Protein AF-A0A662XZG9-F1 (afdb_monomer_lite)

Sequence (102 aa):
MSSSTSVLRLYREMLRNASKFEVLRAFYCLRALFCGGYNVRSYALRRVKADFHKNKTLTAGSAEQEKALDFAREQANVLYRQVVISKLYPPQGKSVLETLGA

Radius of gyration: 15.57 Å; chains: 1; bounding box: 45×25×35 Å

Secondary structure (DSSP, 8-state):
---HHHHHHHHHHHHHHHHT------SS-TTS----HHHHHHHHHHHHHHHHHHGGGSPTT-HHHHHHHHHHHHHHHHHHHHHHHHHHS--SS--HHHHTT-

Foldseek 3Di:
DDDPVNVVVLLVLQLVLLQLQAFDDDDPDPDDPDDGRVVSSVVSNVVSVVLCVVCVPPDPPDPVVVVSVVVSVVVSVVSNVNSVVCVVPHDPDHDPVVVVPD

pLDDT: mean 72.23, std 15.77, range [33.16, 87.81]

Structure (mmCIF, N/CA/C/O backbone):
data_AF-A0A662XZG9-F1
#
_entry.id   AF-A0A662XZG9-F1
#
loop_
_atom_site.group_PDB
_atom_site.id
_atom_site.type_symbol
_atom_site.label_atom_id
_atom_site.label_alt_id
_atom_site.label_comp_id
_atom_site.label_asym_id
_atom_site.label_entity_id
_atom_site.label_seq_id
_atom_site.pdbx_PDB_ins_code
_atom_site.Cartn_x
_atom_site.Cartn_y
_atom_site.Cartn_z
_atom_site.occupancy
_atom_site.B_iso_or_equiv
_atom_site.auth_seq_id
_atom_site.auth_comp_id
_atom_site.auth_asym_id
_atom_site.auth_atom_id
_atom_site.pdbx_PDB_model_num
ATOM 1 N N . MET A 1 1 ? -21.798 1.172 7.389 1.00 48.69 1 MET A N 1
ATOM 2 C CA . MET A 1 1 ? -21.008 0.735 8.564 1.00 48.69 1 MET A CA 1
ATOM 3 C C . MET A 1 1 ? -19.899 -0.213 8.128 1.00 48.69 1 MET A C 1
ATOM 5 O O . MET A 1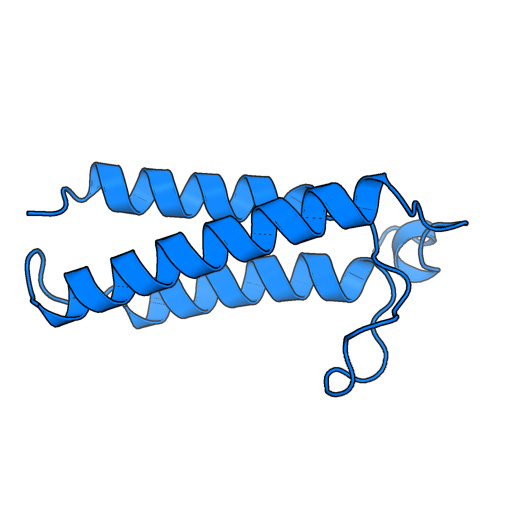 1 ? -20.156 -1.369 7.805 1.00 48.69 1 MET A O 1
ATOM 9 N N . SER A 1 2 ? -18.663 0.282 8.072 1.00 60.47 2 SER A N 1
ATOM 10 C CA . SER A 1 2 ? -17.486 -0.548 7.800 1.00 60.47 2 SER A CA 1
ATOM 11 C C . SER A 1 2 ? -17.248 -1.535 8.952 1.00 60.47 2 SER A C 1
ATOM 13 O O . SER A 1 2 ? -16.911 -1.135 10.064 1.00 60.47 2 SER A O 1
ATOM 15 N N . SER A 1 3 ? -17.397 -2.833 8.684 1.00 73.75 3 SER A N 1
ATOM 16 C CA . SER A 1 3 ? -17.065 -3.894 9.642 1.00 73.75 3 SER A CA 1
ATOM 17 C C . SER A 1 3 ? -15.547 -3.983 9.854 1.00 73.75 3 SER A C 1
ATOM 19 O O . SER A 1 3 ? -14.782 -3.864 8.894 1.00 73.75 3 SER A O 1
ATOM 21 N N . SER A 1 4 ? -15.100 -4.260 11.084 1.00 74.38 4 SER A N 1
ATOM 22 C CA . SER A 1 4 ? -13.683 -4.493 11.437 1.00 74.38 4 SER A CA 1
ATOM 23 C C . SER A 1 4 ? -12.988 -5.489 10.489 1.00 74.38 4 SER A C 1
ATOM 25 O O . SER A 1 4 ? -11.846 -5.288 10.069 1.00 74.38 4 SER A O 1
ATOM 27 N N . THR A 1 5 ? -13.718 -6.510 10.027 1.00 82.31 5 THR A N 1
ATOM 28 C CA . THR A 1 5 ? -13.225 -7.501 9.060 1.00 82.31 5 THR A CA 1
ATOM 29 C C . THR A 1 5 ? -12.863 -6.878 7.708 1.00 82.31 5 THR A C 1
ATOM 31 O O . THR A 1 5 ? -11.886 -7.288 7.081 1.00 82.31 5 THR A O 1
A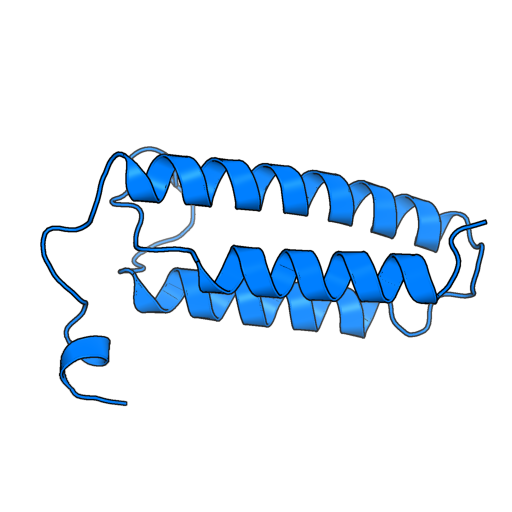TOM 34 N N . SER A 1 6 ? -13.609 -5.865 7.259 1.00 82.44 6 SER A N 1
ATOM 35 C CA . SER A 1 6 ? -13.340 -5.166 5.996 1.00 82.44 6 SER A CA 1
ATOM 36 C C . SER A 1 6 ? -12.070 -4.312 6.069 1.00 82.44 6 SER A C 1
ATOM 38 O O . SER A 1 6 ? -11.261 -4.340 5.142 1.00 82.44 6 SER A O 1
ATOM 40 N N . VAL A 1 7 ? -11.827 -3.662 7.213 1.00 83.81 7 VAL A N 1
ATOM 41 C CA . VAL A 1 7 ? -10.615 -2.870 7.476 1.00 83.81 7 VAL A CA 1
ATOM 42 C C . VAL A 1 7 ? -9.373 -3.761 7.477 1.00 83.81 7 VAL A C 1
ATOM 44 O O . VAL A 1 7 ? -8.384 -3.462 6.808 1.00 83.81 7 VAL A O 1
ATOM 47 N N . LEU A 1 8 ? -9.431 -4.901 8.173 1.00 86.06 8 LEU A N 1
ATOM 48 C CA . LEU A 1 8 ? -8.322 -5.857 8.220 1.00 86.06 8 LEU A CA 1
ATOM 49 C C . LEU A 1 8 ? -8.051 -6.507 6.860 1.00 86.06 8 LEU A C 1
ATOM 51 O O . LEU A 1 8 ? -6.898 -6.800 6.533 1.00 86.06 8 LEU A O 1
ATOM 55 N N . ARG A 1 9 ? -9.097 -6.727 6.056 1.00 87.81 9 ARG A N 1
ATOM 56 C CA . ARG A 1 9 ? -8.956 -7.229 4.686 1.00 87.81 9 ARG A CA 1
ATOM 57 C C . ARG A 1 9 ? -8.207 -6.225 3.815 1.00 87.81 9 ARG A C 1
ATOM 59 O O . ARG A 1 9 ? -7.214 -6.612 3.202 1.00 87.81 9 ARG A O 1
ATOM 66 N N . LEU A 1 10 ? -8.621 -4.957 3.838 1.00 85.25 10 LEU A N 1
ATOM 67 C CA . LEU A 1 10 ? -7.975 -3.876 3.092 1.00 85.25 10 LEU A CA 1
ATOM 68 C C . LEU A 1 10 ? -6.515 -3.693 3.523 1.00 85.25 10 LEU A C 1
ATOM 70 O O . LEU A 1 10 ? -5.620 -3.619 2.686 1.00 85.25 10 LEU A O 1
ATOM 74 N N . TYR A 1 11 ? -6.250 -3.717 4.828 1.00 86.12 11 TYR A N 1
ATOM 75 C CA . TYR A 1 11 ? -4.893 -3.643 5.364 1.00 86.12 11 TYR A CA 1
ATOM 76 C C . TYR A 1 11 ? -3.992 -4.761 4.820 1.00 86.12 11 TYR A C 1
ATOM 78 O O . TYR A 1 11 ? -2.895 -4.507 4.318 1.00 86.12 11 TYR A O 1
ATOM 86 N N . ARG A 1 12 ? -4.460 -6.015 4.871 1.00 86.88 12 ARG A N 1
ATOM 87 C CA . ARG A 1 12 ? -3.709 -7.169 4.350 1.00 86.88 12 ARG A CA 1
ATOM 88 C C . ARG A 1 12 ? -3.493 -7.076 2.843 1.00 86.88 12 ARG A C 1
ATOM 90 O O . ARG A 1 12 ? -2.427 -7.457 2.366 1.00 86.88 12 ARG A O 1
ATOM 97 N N . GLU A 1 13 ? -4.477 -6.581 2.104 1.00 87.38 13 GLU A N 1
ATOM 98 C CA . GLU A 1 13 ? -4.369 -6.364 0.665 1.00 87.38 13 GLU A CA 1
ATOM 99 C C . GLU A 1 13 ? -3.303 -5.316 0.328 1.00 87.38 13 GLU A C 1
ATOM 101 O O . GLU A 1 13 ? -2.414 -5.585 -0.481 1.00 87.38 13 GLU A O 1
ATOM 106 N N . MET A 1 14 ? -3.311 -4.171 1.014 1.00 80.88 14 MET A N 1
ATOM 107 C CA . MET A 1 14 ? -2.298 -3.129 0.835 1.00 80.88 14 MET A CA 1
ATOM 108 C C . MET A 1 14 ? -0.893 -3.639 1.157 1.00 80.88 14 MET A C 1
ATOM 110 O O . MET A 1 14 ? 0.036 -3.373 0.400 1.00 80.88 14 MET A O 1
ATOM 114 N N . LEU A 1 15 ? -0.724 -4.428 2.224 1.00 84.94 15 LEU A N 1
ATOM 115 C CA . LEU A 1 15 ? 0.571 -5.035 2.545 1.00 84.94 15 LEU A CA 1
ATOM 116 C C . LEU A 1 15 ? 1.038 -6.028 1.471 1.00 84.94 15 LEU A C 1
ATOM 118 O O . LEU A 1 15 ? 2.212 -6.017 1.103 1.00 84.94 15 LEU A O 1
ATOM 122 N N . ARG A 1 16 ? 0.130 -6.859 0.942 1.00 83.75 16 ARG A N 1
ATOM 123 C CA . ARG A 1 16 ? 0.431 -7.806 -0.147 1.00 83.75 16 ARG A CA 1
ATOM 124 C C . ARG A 1 16 ? 0.784 -7.101 -1.451 1.00 83.75 16 ARG A C 1
ATOM 126 O O . ARG A 1 16 ? 1.587 -7.619 -2.218 1.00 83.75 16 ARG A O 1
ATOM 133 N N . ASN A 1 17 ? 0.168 -5.959 -1.732 1.00 79.06 17 ASN A N 1
ATOM 134 C CA . ASN A 1 17 ? 0.478 -5.172 -2.922 1.00 79.06 17 ASN A CA 1
ATOM 135 C C . ASN A 1 17 ? 1.791 -4.401 -2.738 1.00 79.06 17 ASN A C 1
ATOM 137 O O . ASN A 1 17 ? 2.616 -4.383 -3.645 1.00 79.06 17 ASN A O 1
ATOM 141 N N . ALA A 1 18 ? 2.047 -3.864 -1.544 1.00 76.62 18 ALA A N 1
ATOM 142 C CA . ALA A 1 18 ? 3.297 -3.182 -1.221 1.00 76.62 18 ALA A CA 1
ATOM 143 C C . ALA A 1 18 ? 4.506 -4.123 -1.315 1.00 76.62 18 ALA A C 1
ATOM 145 O O . ALA A 1 18 ? 5.552 -3.717 -1.810 1.00 76.62 18 ALA A O 1
ATOM 146 N N . SER A 1 19 ? 4.377 -5.388 -0.901 1.00 76.38 19 SER A N 1
ATOM 147 C CA . SER A 1 19 ? 5.475 -6.361 -0.994 1.00 76.38 19 SER A CA 1
ATOM 148 C C . SER A 1 19 ? 5.816 -6.775 -2.430 1.00 76.38 19 SER A C 1
ATOM 150 O O . SER A 1 19 ? 6.929 -7.231 -2.672 1.00 76.38 19 SER A O 1
ATOM 152 N N . LYS A 1 20 ? 4.891 -6.593 -3.382 1.00 73.38 20 LYS A N 1
ATOM 153 C CA . LYS A 1 20 ? 5.063 -6.926 -4.809 1.00 73.38 20 LYS A CA 1
ATOM 154 C C . LYS A 1 20 ? 5.723 -5.821 -5.631 1.00 73.38 20 LYS A C 1
ATOM 156 O O . LYS A 1 20 ? 5.910 -6.001 -6.829 1.00 73.38 20 LYS A O 1
ATOM 161 N N . PHE A 1 21 ? 6.045 -4.681 -5.023 1.00 66.12 21 PHE A N 1
ATOM 162 C CA . PHE A 1 21 ? 6.770 -3.625 -5.715 1.00 66.12 21 PHE A CA 1
ATOM 163 C C . PHE A 1 21 ? 8.176 -4.092 -6.059 1.00 66.12 21 PHE A C 1
ATOM 165 O O . PHE A 1 21 ? 9.009 -4.285 -5.170 1.00 66.12 21 PHE A O 1
ATOM 172 N N . GLU A 1 22 ? 8.439 -4.236 -7.349 1.00 56.94 22 GLU A N 1
ATOM 173 C CA . GLU A 1 22 ? 9.769 -4.457 -7.900 1.00 56.94 22 GLU A CA 1
ATOM 174 C C . GLU A 1 22 ? 10.139 -3.221 -8.707 1.00 56.94 22 GLU A C 1
ATOM 176 O O . GLU A 1 22 ? 9.746 -3.088 -9.853 1.00 56.94 22 GLU A O 1
ATOM 181 N N . VAL A 1 23 ? 10.808 -2.292 -8.018 1.00 57.06 23 VAL A N 1
ATOM 182 C CA . VAL A 1 23 ? 11.619 -1.169 -8.520 1.00 57.06 23 VAL A CA 1
ATOM 183 C C . VAL A 1 23 ? 11.050 -0.384 -9.706 1.00 57.06 23 VAL A C 1
ATOM 185 O O . VAL A 1 23 ? 11.105 -0.804 -10.853 1.00 57.06 23 VAL A O 1
ATOM 188 N N . LEU A 1 24 ? 10.644 0.856 -9.444 1.00 46.50 24 LEU A N 1
ATOM 189 C CA . LEU A 1 24 ? 10.418 1.843 -10.493 1.00 46.50 24 LEU A CA 1
ATOM 190 C C . LEU A 1 24 ? 11.687 2.678 -10.676 1.00 46.50 24 LEU A C 1
ATOM 192 O O . LEU A 1 24 ? 12.092 3.420 -9.778 1.00 46.50 24 LEU A O 1
ATOM 196 N N . ARG A 1 25 ? 12.309 2.566 -11.855 1.00 39.47 25 ARG A N 1
ATOM 197 C CA . ARG A 1 25 ? 13.255 3.572 -12.340 1.00 39.47 25 ARG A CA 1
ATOM 198 C C . ARG A 1 25 ? 12.454 4.851 -12.585 1.00 39.47 25 ARG A C 1
ATOM 200 O O . ARG A 1 25 ? 11.451 4.850 -13.293 1.00 39.47 25 ARG A O 1
ATOM 207 N N . ALA A 1 26 ? 12.869 5.910 -11.905 1.00 38.53 26 ALA A N 1
ATOM 208 C CA . ALA A 1 26 ? 12.196 7.193 -11.871 1.00 38.53 26 ALA A CA 1
ATOM 209 C C . ALA A 1 26 ? 12.001 7.788 -13.271 1.00 38.53 26 ALA A C 1
ATOM 211 O O . ALA A 1 26 ? 12.976 7.979 -13.990 1.00 38.53 26 ALA A O 1
ATOM 212 N N . PHE A 1 27 ? 10.760 8.163 -13.591 1.00 36.06 27 PHE A N 1
ATOM 213 C CA . PHE A 1 27 ? 10.496 9.245 -14.547 1.00 36.06 27 PHE A CA 1
ATOM 214 C C . PHE A 1 27 ? 9.362 10.208 -14.133 1.00 36.06 27 PHE A C 1
ATOM 216 O O . PHE A 1 27 ? 9.164 11.211 -14.801 1.00 36.06 27 PHE A O 1
ATOM 223 N N . TYR A 1 28 ? 8.678 9.999 -12.993 1.00 38.16 28 TYR A N 1
ATOM 224 C CA . TYR A 1 28 ? 7.613 10.909 -12.515 1.00 38.16 28 TYR A CA 1
ATOM 225 C C . TYR A 1 28 ? 7.538 11.086 -10.984 1.00 38.16 28 TYR A C 1
ATOM 227 O O . TYR A 1 28 ? 6.458 11.224 -10.419 1.00 38.16 28 TYR A O 1
ATOM 235 N N . CYS A 1 29 ? 8.671 11.109 -10.273 1.00 37.00 29 CYS A N 1
ATOM 236 C CA . CYS A 1 29 ? 8.671 11.407 -8.832 1.00 37.00 29 CYS A CA 1
ATOM 237 C C . CYS A 1 29 ? 9.633 12.552 -8.490 1.00 37.00 29 CYS A C 1
ATOM 239 O O . CYS A 1 29 ? 10.664 12.358 -7.853 1.00 37.00 29 CYS A O 1
ATOM 241 N N . LEU A 1 30 ? 9.279 13.771 -8.909 1.00 33.16 30 LEU A N 1
ATOM 242 C CA . LEU A 1 30 ? 10.015 15.017 -8.639 1.00 33.16 30 LEU A CA 1
ATOM 243 C C . LEU A 1 30 ? 9.934 15.473 -7.159 1.00 33.16 30 LEU A C 1
ATOM 245 O O . LEU A 1 30 ? 10.033 16.658 -6.862 1.00 33.16 30 LEU A O 1
ATOM 249 N N . ARG A 1 31 ? 9.730 14.567 -6.190 1.00 38.34 31 ARG A N 1
ATOM 250 C CA . ARG A 1 31 ? 9.706 14.945 -4.760 1.00 38.34 31 ARG A CA 1
ATOM 251 C C . ARG A 1 31 ? 10.216 13.893 -3.769 1.00 38.34 31 ARG A C 1
ATOM 253 O O . ARG A 1 31 ? 10.202 14.147 -2.570 1.00 38.34 31 ARG A O 1
ATOM 260 N N . ALA A 1 32 ? 10.718 12.747 -4.223 1.00 37.88 32 ALA A N 1
ATOM 261 C CA . ALA A 1 32 ? 11.328 11.754 -3.336 1.00 37.88 32 ALA A CA 1
ATOM 262 C C . ALA A 1 32 ? 12.706 11.363 -3.868 1.00 37.88 32 ALA A C 1
ATOM 264 O O . ALA A 1 32 ? 12.882 10.410 -4.624 1.00 37.88 32 ALA A O 1
ATOM 265 N N . LEU A 1 33 ? 13.663 12.194 -3.474 1.00 37.59 33 LEU A N 1
ATOM 266 C CA . LEU A 1 33 ? 15.095 12.051 -3.644 1.00 37.59 33 LEU A CA 1
ATOM 267 C C . LEU A 1 33 ? 15.545 10.611 -3.320 1.00 37.59 33 LEU A C 1
ATOM 269 O O . LEU A 1 33 ? 15.395 10.130 -2.200 1.00 37.59 33 LEU A O 1
ATOM 273 N N . PHE A 1 34 ? 16.126 9.961 -4.328 1.00 39.09 34 PHE A N 1
ATOM 274 C CA . PHE A 1 34 ? 17.124 8.902 -4.179 1.00 39.09 34 PHE A CA 1
ATOM 275 C C . PHE A 1 34 ? 16.669 7.610 -3.477 1.00 39.09 34 PHE A C 1
ATOM 277 O O . PHE A 1 34 ? 17.053 7.318 -2.348 1.00 39.09 34 PHE A O 1
ATOM 284 N N . CYS A 1 35 ? 15.867 6.779 -4.147 1.00 35.72 35 CYS A N 1
ATOM 285 C CA . CYS A 1 35 ? 15.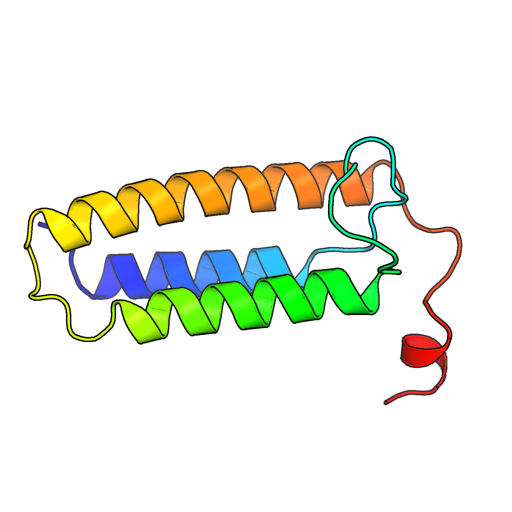461 5.487 -3.591 1.00 35.72 35 CYS A CA 1
ATOM 286 C C . CYS A 1 35 ? 15.431 4.390 -4.662 1.00 35.72 35 CYS A C 1
ATOM 288 O O . CYS A 1 35 ? 14.415 4.167 -5.315 1.00 35.72 35 CYS A O 1
ATOM 290 N N . GLY A 1 36 ? 16.556 3.682 -4.806 1.00 43.19 36 GLY A N 1
ATOM 291 C CA . GLY A 1 36 ? 16.591 2.367 -5.447 1.00 43.19 36 GLY A CA 1
ATOM 292 C C . GLY A 1 36 ? 15.649 1.373 -4.750 1.00 43.19 36 GLY A C 1
ATOM 293 O O . GLY A 1 36 ? 15.268 1.566 -3.594 1.00 43.19 36 GLY A O 1
ATOM 294 N N . GLY A 1 37 ? 15.268 0.325 -5.483 1.00 53.81 37 GLY A N 1
ATOM 295 C CA . GLY A 1 37 ? 14.210 -0.658 -5.199 1.00 53.81 37 GLY A CA 1
ATOM 296 C C . GLY A 1 37 ? 13.823 -0.945 -3.747 1.00 53.81 37 GLY A C 1
ATOM 297 O O . GLY A 1 37 ? 12.644 -0.861 -3.393 1.00 53.81 37 GLY A O 1
ATOM 298 N N . TYR A 1 38 ? 14.815 -1.233 -2.908 1.00 51.38 38 TYR A N 1
ATOM 299 C CA . TYR A 1 38 ? 14.657 -1.572 -1.495 1.00 51.38 38 TYR A CA 1
ATOM 300 C C . TYR A 1 38 ? 13.934 -0.494 -0.668 1.00 51.38 38 TYR A C 1
ATOM 302 O O . TYR A 1 38 ? 13.087 -0.790 0.184 1.00 51.38 38 TYR A O 1
ATOM 310 N N . ASN A 1 39 ? 14.221 0.779 -0.943 1.00 64.69 39 ASN A N 1
ATOM 311 C CA . ASN A 1 39 ? 13.711 1.884 -0.139 1.00 64.69 39 ASN A CA 1
ATOM 312 C C . ASN A 1 39 ? 12.208 2.092 -0.338 1.00 64.69 39 ASN A C 1
ATOM 314 O O . ASN A 1 39 ? 11.509 2.399 0.625 1.00 64.69 39 ASN A O 1
ATOM 318 N N . VAL A 1 40 ? 11.691 1.883 -1.554 1.00 69.19 40 VAL A N 1
ATOM 319 C CA . VAL A 1 40 ? 10.279 2.147 -1.882 1.00 69.19 40 VAL A CA 1
ATOM 320 C C . VAL A 1 40 ? 9.364 1.081 -1.285 1.00 69.19 40 VAL A C 1
ATOM 322 O O . VAL A 1 40 ? 8.350 1.419 -0.675 1.00 69.19 40 VAL A O 1
ATOM 325 N N . ARG A 1 41 ? 9.745 -0.200 -1.375 1.00 72.94 41 ARG A N 1
ATOM 326 C CA . ARG A 1 41 ? 8.995 -1.310 -0.763 1.00 72.94 41 ARG A CA 1
ATOM 327 C C . ARG A 1 41 ? 8.927 -1.156 0.756 1.00 72.94 41 ARG A C 1
ATOM 329 O O . ARG A 1 41 ? 7.845 -1.180 1.345 1.00 72.94 41 ARG A O 1
ATOM 336 N N . SER A 1 42 ? 10.080 -0.939 1.386 1.00 77.19 42 SER A N 1
ATOM 337 C CA . SER A 1 42 ? 10.182 -0.736 2.833 1.00 77.19 42 SER A CA 1
ATOM 338 C C . SER A 1 42 ? 9.448 0.527 3.288 1.00 77.19 42 SER A C 1
ATOM 340 O O . SER A 1 42 ? 8.789 0.519 4.328 1.00 77.19 42 SER A O 1
ATOM 342 N N . TYR A 1 43 ? 9.496 1.604 2.499 1.00 80.56 43 TYR A N 1
ATOM 343 C CA . TYR A 1 43 ? 8.729 2.822 2.751 1.00 80.56 43 TYR A CA 1
ATOM 344 C C . TYR A 1 43 ? 7.221 2.574 2.684 1.00 80.56 43 TYR A C 1
ATOM 346 O O . TYR A 1 43 ? 6.524 2.917 3.636 1.00 80.56 43 TYR A O 1
ATOM 354 N N . ALA A 1 44 ? 6.722 1.935 1.623 1.00 78.62 44 ALA A N 1
ATOM 355 C CA . ALA A 1 44 ? 5.299 1.647 1.458 1.00 78.62 44 ALA A CA 1
ATOM 356 C C . ALA A 1 44 ? 4.765 0.784 2.612 1.00 78.62 44 ALA A C 1
ATOM 358 O O . ALA A 1 44 ? 3.743 1.116 3.210 1.00 78.62 44 ALA A O 1
ATOM 359 N N . LEU A 1 45 ? 5.498 -0.265 3.004 1.00 82.31 45 LEU A N 1
ATOM 360 C CA . LEU A 1 45 ? 5.131 -1.111 4.144 1.00 82.31 45 LEU A CA 1
ATOM 361 C C . LEU A 1 45 ? 5.100 -0.331 5.463 1.00 82.31 45 LEU A C 1
ATOM 363 O O . LEU A 1 45 ? 4.145 -0.464 6.231 1.00 82.31 45 LEU A O 1
ATOM 367 N N . ARG A 1 46 ? 6.122 0.492 5.736 1.00 83.81 46 ARG A N 1
ATOM 368 C CA . ARG A 1 46 ? 6.155 1.337 6.941 1.00 83.81 46 ARG A CA 1
ATOM 369 C C . ARG A 1 46 ? 5.020 2.352 6.943 1.00 83.81 46 ARG A C 1
ATOM 371 O O . ARG A 1 46 ? 4.384 2.531 7.976 1.00 83.81 46 ARG A O 1
ATOM 378 N N . ARG A 1 47 ? 4.746 2.987 5.803 1.00 85.19 47 ARG A N 1
ATOM 379 C CA . ARG A 1 47 ? 3.713 4.014 5.676 1.00 85.19 47 ARG A CA 1
ATOM 380 C C . ARG A 1 47 ? 2.320 3.439 5.901 1.00 85.19 47 ARG A C 1
ATOM 382 O O . ARG A 1 47 ? 1.590 3.975 6.726 1.00 85.19 47 ARG A O 1
ATOM 389 N N . VAL A 1 48 ? 1.999 2.308 5.269 1.00 83.38 48 VAL A N 1
ATOM 390 C CA . VAL A 1 48 ? 0.724 1.603 5.479 1.00 83.38 48 VAL A CA 1
ATOM 391 C C . VAL A 1 48 ? 0.566 1.210 6.949 1.00 83.38 48 VAL A C 1
ATOM 393 O O . VAL A 1 48 ? -0.459 1.501 7.554 1.00 83.38 48 VAL A O 1
ATOM 396 N N . LYS A 1 49 ? 1.593 0.624 7.575 1.00 85.94 49 LYS A N 1
ATOM 397 C CA . LYS A 1 49 ? 1.549 0.289 9.009 1.00 85.94 49 LYS A CA 1
ATOM 398 C C . LYS A 1 49 ? 1.314 1.519 9.888 1.00 85.94 49 LYS A C 1
ATOM 400 O O . LYS A 1 49 ? 0.465 1.476 10.773 1.00 85.94 49 LYS A O 1
ATOM 405 N N . ALA A 1 50 ? 2.050 2.600 9.642 1.00 85.56 50 ALA A N 1
ATOM 406 C CA . ALA A 1 50 ? 1.954 3.825 10.424 1.00 85.56 50 ALA A CA 1
ATOM 407 C C . ALA A 1 50 ? 0.573 4.479 10.297 1.00 85.56 50 ALA A C 1
ATOM 409 O O . ALA A 1 50 ? -0.005 4.868 11.306 1.00 85.56 50 ALA A O 1
ATOM 410 N N . ASP A 1 51 ? 0.023 4.570 9.087 1.00 84.25 51 ASP A N 1
ATOM 411 C CA . ASP A 1 51 ? -1.256 5.243 8.857 1.00 84.25 51 ASP A CA 1
ATOM 412 C C . ASP A 1 51 ? -2.438 4.430 9.418 1.00 84.25 51 ASP A C 1
ATOM 414 O O . ASP A 1 51 ? -3.337 5.003 10.031 1.00 84.25 51 ASP A O 1
ATOM 418 N N . PHE A 1 52 ? -2.397 3.093 9.349 1.00 84.81 52 PHE A N 1
ATOM 419 C CA . PHE A 1 52 ? -3.383 2.249 10.039 1.00 84.81 52 PHE A CA 1
ATOM 420 C C . PHE A 1 52 ? -3.231 2.286 11.567 1.00 84.81 52 PHE A C 1
ATOM 422 O O . PHE A 1 52 ? -4.229 2.217 12.280 1.00 84.81 52 PHE A O 1
ATOM 429 N N . HIS A 1 53 ? -2.007 2.415 12.088 1.00 87.38 53 HIS A N 1
ATOM 430 C CA . HIS A 1 53 ? -1.780 2.518 13.530 1.00 87.38 53 HIS A CA 1
ATOM 431 C C . HIS A 1 53 ? -2.278 3.852 14.103 1.00 87.38 53 HIS A C 1
ATOM 433 O O . HIS A 1 53 ? -2.920 3.854 15.149 1.00 87.38 53 HIS A O 1
ATOM 439 N N . LYS A 1 54 ? -2.051 4.969 13.398 1.00 86.88 54 LYS A N 1
ATOM 440 C CA . LYS A 1 54 ? -2.561 6.299 13.783 1.00 86.88 54 LYS A CA 1
ATOM 441 C C . LYS A 1 54 ? -4.083 6.330 13.886 1.00 86.88 54 LYS A C 1
ATOM 443 O O . LYS A 1 54 ? -4.621 6.939 14.798 1.00 86.88 54 LYS A O 1
ATOM 448 N N . ASN A 1 55 ? -4.760 5.629 12.981 1.00 83.94 55 ASN A N 1
ATOM 449 C CA . ASN A 1 55 ? -6.219 5.589 12.912 1.00 83.94 55 ASN A CA 1
ATOM 450 C C . ASN A 1 55 ? -6.842 4.469 13.769 1.00 83.94 55 ASN A C 1
ATOM 452 O O . ASN A 1 55 ? -8.047 4.240 13.698 1.00 83.94 55 ASN A O 1
ATOM 456 N N . LYS A 1 56 ? -6.047 3.758 14.585 1.00 83.69 56 LYS A N 1
ATOM 457 C CA . LYS A 1 56 ? -6.517 2.628 15.407 1.00 83.69 56 LYS A CA 1
ATOM 458 C C . LYS A 1 56 ? -7.503 3.053 16.498 1.00 83.69 56 LYS A C 1
ATOM 460 O O . LYS A 1 56 ? -8.354 2.258 16.882 1.00 83.69 56 LYS A O 1
ATOM 465 N N . THR A 1 57 ? -7.363 4.270 17.015 1.00 84.44 57 THR A N 1
ATOM 466 C CA . THR A 1 57 ? -8.202 4.815 18.092 1.00 84.44 57 THR A CA 1
ATOM 467 C C . THR A 1 57 ? -9.507 5.429 17.588 1.00 84.44 57 THR A C 1
ATOM 469 O O . THR A 1 57 ? -10.315 5.856 18.407 1.00 84.44 57 THR A O 1
ATOM 472 N N . LEU A 1 58 ? -9.731 5.478 16.268 1.00 81.81 58 LEU A N 1
ATOM 473 C CA . LEU A 1 58 ? -10.971 6.007 15.706 1.00 81.81 58 LEU A CA 1
ATOM 474 C C . LEU A 1 58 ? -12.152 5.101 16.062 1.00 81.81 58 LEU A C 1
ATOM 476 O O . LEU A 1 58 ? -12.094 3.878 15.911 1.00 81.81 58 LEU A O 1
ATOM 480 N N . THR A 1 59 ? -13.243 5.723 16.501 1.00 78.44 59 THR A N 1
ATOM 481 C CA . THR A 1 59 ? -14.48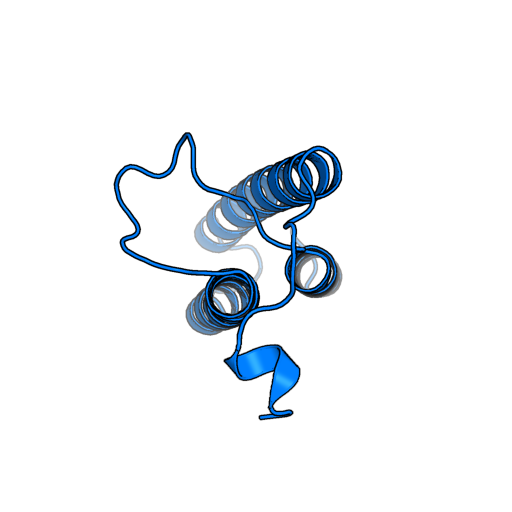6 5.029 16.841 1.00 78.44 59 THR A CA 1
ATOM 482 C C . THR A 1 59 ? -15.072 4.337 15.614 1.00 78.44 59 THR A C 1
ATOM 484 O O . THR A 1 59 ? -15.175 4.928 14.537 1.00 78.44 59 THR A O 1
ATOM 487 N N . ALA A 1 60 ? -15.489 3.082 15.787 1.00 73.31 60 ALA A N 1
ATOM 488 C CA . ALA A 1 60 ? -16.101 2.304 14.720 1.00 73.31 60 ALA A CA 1
ATOM 489 C C . ALA A 1 60 ? -17.389 2.979 14.212 1.00 73.31 60 ALA A C 1
ATOM 491 O O . ALA A 1 60 ? -18.309 3.230 14.987 1.00 73.31 60 ALA A O 1
ATOM 492 N N . GLY A 1 61 ? -17.457 3.251 12.909 1.00 71.75 61 GLY A N 1
ATOM 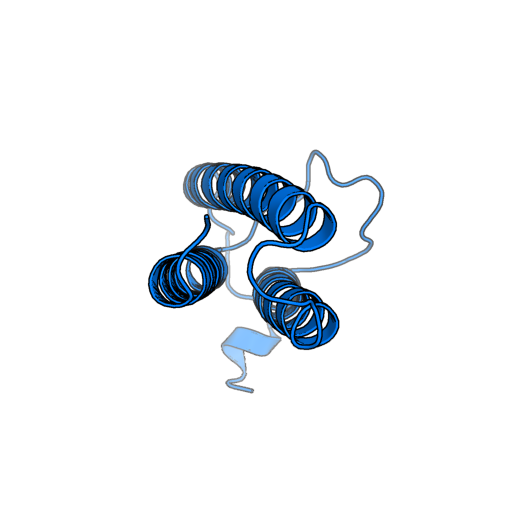493 C CA . GLY A 1 61 ? -18.595 3.909 12.265 1.00 71.75 61 GLY A CA 1
ATOM 494 C C . GLY A 1 61 ? -18.593 5.437 12.353 1.00 71.75 61 GLY A C 1
ATOM 495 O O . GLY A 1 61 ? -19.599 6.045 12.003 1.00 71.75 61 GLY A O 1
ATOM 496 N N . SER A 1 62 ? -17.500 6.070 12.798 1.00 82.19 62 SER A N 1
ATOM 497 C CA . SER A 1 62 ? -17.376 7.527 12.712 1.00 82.19 62 SER A CA 1
ATOM 498 C C . SER A 1 62 ? -17.199 7.985 11.259 1.00 82.19 62 SER A C 1
ATOM 500 O O . SER A 1 62 ? -16.587 7.296 10.438 1.00 82.19 62 SER A O 1
ATOM 502 N N . ALA A 1 63 ? -17.674 9.193 10.944 1.00 82.88 63 ALA A N 1
ATOM 503 C CA . ALA A 1 63 ? -17.466 9.807 9.629 1.00 82.88 63 ALA A CA 1
ATOM 504 C C . ALA A 1 63 ? -15.969 9.978 9.291 1.00 82.88 63 ALA A C 1
ATOM 506 O O . ALA A 1 63 ? -15.574 9.972 8.126 1.00 82.88 63 ALA A O 1
ATOM 507 N N . GLU A 1 64 ? -15.118 10.108 10.309 1.00 81.94 64 GLU A N 1
ATOM 508 C CA . GLU A 1 64 ? -13.663 10.184 10.159 1.00 81.94 64 GLU A CA 1
ATOM 509 C C . GLU A 1 64 ? -13.058 8.839 9.748 1.00 81.94 64 GLU A C 1
ATOM 511 O O . GLU A 1 64 ? -12.161 8.802 8.904 1.00 81.94 64 GLU A O 1
ATOM 516 N N . GLN A 1 65 ? -13.576 7.728 10.284 1.00 82.81 65 GLN A N 1
ATOM 517 C CA . GLN A 1 65 ? -13.157 6.394 9.872 1.00 82.81 65 GLN A CA 1
ATOM 518 C C . GLN A 1 65 ? -13.534 6.132 8.413 1.00 82.81 65 GLN A C 1
ATOM 520 O O . GLN A 1 65 ? -12.713 5.611 7.663 1.00 82.81 65 GLN A O 1
ATOM 525 N N . GLU A 1 66 ? -14.744 6.503 7.992 1.00 83.06 66 GLU A N 1
ATOM 526 C CA . GLU A 1 66 ? -15.174 6.316 6.601 1.00 83.06 66 GLU A CA 1
ATOM 527 C C . GLU A 1 66 ? -14.301 7.123 5.631 1.00 83.06 66 GLU A C 1
ATOM 529 O O . GLU A 1 66 ? -13.768 6.549 4.682 1.00 83.06 66 GLU A O 1
ATOM 534 N N . LYS A 1 67 ? -13.999 8.390 5.947 1.00 85.81 67 LYS A N 1
ATOM 535 C CA . LYS A 1 67 ? -13.041 9.202 5.173 1.00 85.81 67 LYS A CA 1
ATOM 536 C C . LYS A 1 67 ? -11.645 8.576 5.111 1.00 85.81 67 LYS A C 1
ATOM 538 O O . LYS A 1 67 ? -11.020 8.559 4.052 1.00 85.81 67 LYS A O 1
ATOM 543 N N . ALA A 1 68 ? -11.146 8.045 6.229 1.00 83.44 68 ALA A N 1
ATOM 544 C CA . ALA A 1 68 ? -9.848 7.376 6.269 1.00 83.44 68 ALA A CA 1
ATOM 545 C C . ALA A 1 68 ? -9.831 6.084 5.432 1.00 83.44 68 ALA A C 1
ATOM 547 O O . ALA A 1 68 ? -8.810 5.753 4.827 1.00 83.44 68 ALA A O 1
ATOM 548 N N . LEU A 1 69 ? -10.951 5.360 5.373 1.00 85.12 69 LEU A N 1
ATOM 549 C CA . LEU A 1 69 ? -11.094 4.159 4.553 1.00 85.12 69 LEU A CA 1
ATOM 550 C C . LEU A 1 69 ? -11.206 4.476 3.066 1.00 85.12 69 LEU A C 1
ATOM 552 O O . LEU A 1 69 ? -10.607 3.762 2.263 1.00 85.12 69 LEU A O 1
ATOM 556 N N . ASP A 1 70 ? -11.915 5.537 2.694 1.00 86.81 70 ASP A N 1
ATOM 557 C CA . ASP A 1 70 ? -11.981 5.981 1.302 1.00 86.81 70 ASP A CA 1
ATOM 558 C C . ASP A 1 70 ? -10.607 6.440 0.814 1.00 86.81 70 ASP A C 1
ATOM 560 O O . ASP A 1 70 ? -10.136 5.971 -0.225 1.00 86.81 70 ASP A O 1
ATOM 564 N N . PHE A 1 71 ? -9.878 7.200 1.635 1.00 85.19 71 PHE A N 1
ATOM 565 C CA . PHE A 1 71 ? -8.479 7.513 1.359 1.00 85.19 71 PHE A CA 1
ATOM 566 C C . PHE A 1 71 ? -7.622 6.243 1.226 1.00 85.19 71 PHE A C 1
ATOM 568 O O . PHE A 1 71 ? -6.841 6.110 0.285 1.00 85.19 71 PHE A O 1
ATOM 575 N N . ALA A 1 72 ? -7.776 5.262 2.122 1.00 83.44 72 ALA A N 1
ATOM 576 C CA . ALA A 1 72 ? -7.032 4.005 2.038 1.00 83.44 72 ALA A CA 1
ATOM 577 C C . ALA A 1 72 ? -7.331 3.220 0.745 1.00 83.44 72 ALA A C 1
ATOM 579 O O . ALA A 1 72 ? -6.416 2.630 0.166 1.00 83.44 72 ALA A O 1
ATOM 580 N N . ARG A 1 73 ? -8.577 3.240 0.252 1.00 86.38 73 ARG A N 1
ATOM 581 C CA . ARG A 1 73 ? -8.966 2.636 -1.036 1.00 86.38 73 ARG A CA 1
ATOM 582 C C . ARG A 1 73 ? -8.307 3.343 -2.216 1.00 86.38 73 ARG A C 1
ATOM 584 O O . ARG A 1 73 ? -7.786 2.677 -3.110 1.00 86.38 73 ARG A O 1
ATOM 591 N N . GLU A 1 74 ? -8.268 4.671 -2.207 1.00 87.50 74 GLU A N 1
ATOM 592 C CA . GLU A 1 74 ? -7.544 5.444 -3.221 1.00 87.50 74 GLU A CA 1
ATOM 593 C C . GLU A 1 74 ? -6.050 5.101 -3.222 1.00 87.50 74 GLU A C 1
ATOM 595 O O . GLU A 1 74 ? -5.477 4.811 -4.276 1.00 87.50 74 GLU A O 1
ATOM 600 N N . GLN A 1 75 ? -5.427 5.040 -2.041 1.00 83.06 75 GLN A N 1
ATOM 601 C CA . GLN A 1 75 ? -4.020 4.660 -1.914 1.00 83.06 75 GLN A CA 1
ATOM 602 C C . GLN A 1 75 ? -3.765 3.225 -2.392 1.00 83.06 75 GLN A C 1
ATOM 604 O O . GLN A 1 75 ? -2.752 2.970 -3.043 1.00 83.06 75 GLN A O 1
ATOM 609 N N . ALA A 1 76 ? -4.680 2.287 -2.133 1.00 81.19 76 ALA A N 1
ATOM 610 C CA . ALA A 1 76 ? -4.579 0.918 -2.634 1.00 81.19 76 ALA A CA 1
ATOM 611 C C . ALA A 1 76 ? -4.599 0.866 -4.173 1.00 81.19 76 ALA A C 1
ATOM 613 O O . ALA A 1 76 ? -3.797 0.144 -4.771 1.00 81.19 76 ALA A O 1
ATOM 614 N N . ASN A 1 77 ? -5.442 1.678 -4.818 1.00 84.31 77 ASN A N 1
ATOM 615 C CA . ASN A 1 77 ? -5.497 1.787 -6.278 1.00 84.31 77 ASN A CA 1
ATOM 616 C C . ASN A 1 77 ? -4.208 2.376 -6.863 1.00 84.31 77 ASN A C 1
ATOM 618 O O . ASN A 1 77 ? -3.694 1.870 -7.864 1.00 84.31 77 ASN A O 1
ATOM 622 N N . VAL A 1 78 ? -3.657 3.420 -6.237 1.00 82.88 78 VAL A N 1
ATOM 623 C CA . VAL A 1 78 ? -2.363 3.994 -6.637 1.00 82.88 78 VAL A CA 1
ATOM 624 C C . VAL A 1 78 ? -1.265 2.943 -6.512 1.00 82.88 78 VAL A C 1
ATOM 626 O O . VAL A 1 78 ? -0.520 2.717 -7.464 1.00 82.88 78 VAL A O 1
ATOM 629 N N . LEU A 1 79 ? -1.205 2.250 -5.376 1.00 80.12 79 LEU A N 1
ATOM 630 C CA . LEU A 1 79 ? -0.228 1.198 -5.121 1.00 80.12 79 LEU A CA 1
ATOM 631 C C . LEU A 1 79 ? -0.321 0.084 -6.173 1.00 80.12 79 LEU A C 1
ATOM 633 O O . LEU A 1 79 ? 0.700 -0.332 -6.710 1.00 80.12 79 LEU A O 1
ATOM 637 N N . TYR A 1 80 ? -1.532 -0.351 -6.530 1.00 82.62 80 TYR A N 1
ATOM 638 C CA . TYR A 1 80 ? -1.748 -1.347 -7.579 1.00 82.62 80 TYR A CA 1
ATOM 639 C C . TYR A 1 80 ? -1.208 -0.890 -8.941 1.00 82.62 80 TYR A C 1
ATOM 641 O O . TYR A 1 80 ? -0.445 -1.618 -9.575 1.00 82.62 80 TYR A O 1
ATOM 649 N N . ARG A 1 81 ? -1.543 0.332 -9.376 1.00 83.94 81 ARG A N 1
ATOM 650 C CA . ARG A 1 81 ? -1.054 0.884 -10.654 1.00 83.94 81 ARG A CA 1
ATOM 651 C C . ARG A 1 81 ? 0.465 0.937 -10.692 1.00 83.94 81 ARG A C 1
ATOM 653 O O . ARG A 1 81 ? 1.074 0.567 -11.687 1.00 83.94 81 ARG A O 1
ATOM 660 N N . GLN A 1 82 ? 1.077 1.360 -9.596 1.00 79.19 82 GLN A N 1
ATOM 661 C CA . GLN A 1 82 ? 2.524 1.463 -9.502 1.00 79.19 82 GLN A CA 1
ATOM 662 C C . GLN A 1 82 ? 3.208 0.083 -9.519 1.00 79.19 82 GLN A C 1
ATOM 664 O O . GLN A 1 82 ? 4.244 -0.047 -10.161 1.00 79.19 82 GLN A O 1
ATOM 669 N N . VAL A 1 83 ? 2.605 -0.963 -8.932 1.00 78.06 83 VAL A N 1
ATOM 670 C CA . VAL A 1 83 ? 3.071 -2.358 -9.100 1.00 78.06 83 VAL A CA 1
ATOM 671 C C . VAL A 1 83 ? 2.999 -2.793 -10.564 1.00 78.06 83 VAL A C 1
ATOM 673 O O . VAL A 1 83 ? 3.909 -3.451 -11.059 1.00 78.06 83 VAL A O 1
ATOM 676 N N . VAL A 1 84 ? 1.920 -2.455 -11.274 1.00 83.12 84 VAL A N 1
ATOM 677 C CA . VAL A 1 84 ? 1.786 -2.800 -12.699 1.00 83.12 84 VAL A CA 1
ATOM 678 C C . VAL A 1 84 ? 2.860 -2.094 -13.527 1.00 83.12 84 VAL A C 1
ATOM 680 O O . VAL A 1 84 ? 3.536 -2.745 -14.317 1.00 83.12 84 VAL A O 1
ATOM 683 N N . ILE A 1 85 ? 3.079 -0.796 -13.304 1.00 78.50 85 ILE A N 1
ATOM 684 C CA . ILE A 1 85 ? 4.112 -0.025 -14.010 1.00 78.50 85 ILE A CA 1
ATOM 685 C C . ILE A 1 85 ? 5.510 -0.576 -13.704 1.00 78.50 85 ILE A C 1
ATOM 687 O O . ILE A 1 85 ? 6.331 -0.695 -14.610 1.00 78.50 85 ILE A O 1
ATOM 691 N N . SER A 1 86 ? 5.779 -0.964 -12.455 1.00 73.31 86 SER A N 1
ATOM 692 C CA . SER A 1 86 ? 7.085 -1.507 -12.073 1.00 73.31 86 SER A CA 1
ATOM 693 C C . SER A 1 86 ? 7.403 -2.823 -12.798 1.00 73.31 86 SER A C 1
ATOM 695 O O . SER A 1 86 ? 8.552 -3.078 -13.141 1.00 73.31 86 SER A O 1
ATOM 697 N N . LYS A 1 87 ? 6.383 -3.628 -13.122 1.00 74.88 87 LYS A N 1
ATOM 698 C CA . LYS A 1 87 ? 6.542 -4.840 -13.943 1.00 74.88 87 LYS A CA 1
ATOM 699 C C . LYS A 1 87 ? 6.820 -4.554 -15.417 1.00 74.88 87 LYS A C 1
ATOM 701 O O . LYS A 1 87 ? 7.474 -5.364 -16.062 1.00 74.88 87 LYS A O 1
ATOM 706 N N . LEU A 1 88 ? 6.311 -3.444 -15.956 1.00 79.00 88 LEU A N 1
ATOM 707 C CA . LEU A 1 88 ? 6.561 -3.045 -17.348 1.00 79.00 88 LEU A CA 1
ATOM 708 C C . LEU A 1 88 ? 7.996 -2.548 -17.550 1.00 79.00 88 LEU A C 1
ATOM 710 O O . LEU A 1 88 ? 8.555 -2.705 -18.632 1.00 79.00 88 LEU A O 1
ATOM 714 N N . TYR A 1 89 ? 8.595 -1.978 -16.504 1.00 77.12 89 TYR A N 1
ATOM 715 C CA . TYR A 1 89 ? 9.950 -1.433 -16.528 1.00 77.12 89 TYR A CA 1
ATOM 716 C C . TYR A 1 89 ? 10.816 -2.082 -15.445 1.00 77.12 89 TYR A C 1
ATOM 718 O O . TYR A 1 89 ? 11.192 -1.405 -14.481 1.00 77.12 89 TYR A O 1
ATOM 726 N N . PRO A 1 90 ? 11.139 -3.384 -15.583 1.00 68.75 90 PRO A N 1
ATOM 727 C CA . PRO A 1 90 ? 11.919 -4.082 -14.580 1.00 68.75 90 PRO A CA 1
ATOM 728 C C . PRO A 1 90 ? 13.312 -3.447 -14.451 1.00 68.75 90 PRO A C 1
ATOM 730 O O . PRO A 1 90 ? 13.919 -3.032 -15.448 1.00 68.75 90 PRO A O 1
ATOM 733 N N . PRO A 1 91 ? 13.848 -3.352 -13.227 1.00 67.38 91 PRO A N 1
ATOM 734 C CA . PRO A 1 91 ? 15.192 -2.844 -13.010 1.00 67.38 91 PRO A CA 1
ATOM 735 C C . PRO A 1 91 ? 16.221 -3.784 -13.640 1.00 67.38 91 PRO A C 1
ATOM 737 O O . PRO A 1 91 ? 16.063 -5.002 -13.635 1.00 67.38 91 PRO A O 1
ATOM 740 N N . GLN A 1 92 ? 17.332 -3.221 -14.108 1.00 67.69 92 GLN A N 1
ATOM 741 C CA . GLN A 1 92 ? 18.423 -4.011 -14.691 1.00 67.69 92 GLN A CA 1
ATOM 742 C C . GLN A 1 92 ? 19.244 -4.795 -13.645 1.00 67.69 92 GLN A C 1
ATOM 744 O O . GLN A 1 92 ? 20.121 -5.569 -14.009 1.00 67.69 92 GLN A O 1
ATOM 749 N N . GLY A 1 93 ? 18.962 -4.623 -12.348 1.00 66.38 93 GLY A N 1
ATOM 750 C CA . GLY A 1 93 ? 19.618 -5.341 -11.258 1.00 66.38 93 GLY A CA 1
ATOM 751 C C . GLY A 1 93 ? 19.017 -5.004 -9.893 1.00 66.38 93 GLY A C 1
ATOM 752 O O . GLY A 1 93 ? 18.323 -3.996 -9.736 1.00 66.38 93 GLY A O 1
ATOM 753 N N . LYS A 1 94 ? 19.279 -5.861 -8.901 1.00 67.56 94 LYS A N 1
ATOM 754 C CA . LYS A 1 94 ? 18.936 -5.603 -7.494 1.00 67.56 94 LYS A CA 1
ATOM 755 C C . LYS A 1 94 ? 19.866 -4.540 -6.912 1.00 67.56 94 LYS A C 1
ATOM 757 O O . LYS A 1 94 ? 20.990 -4.360 -7.381 1.00 67.56 94 LYS A O 1
ATOM 762 N N . SER A 1 95 ? 19.397 -3.819 -5.898 1.00 68.00 95 SER A N 1
ATOM 763 C CA . SER A 1 95 ? 20.252 -2.861 -5.191 1.00 68.00 95 SER A CA 1
ATOM 764 C C . SER A 1 95 ? 21.396 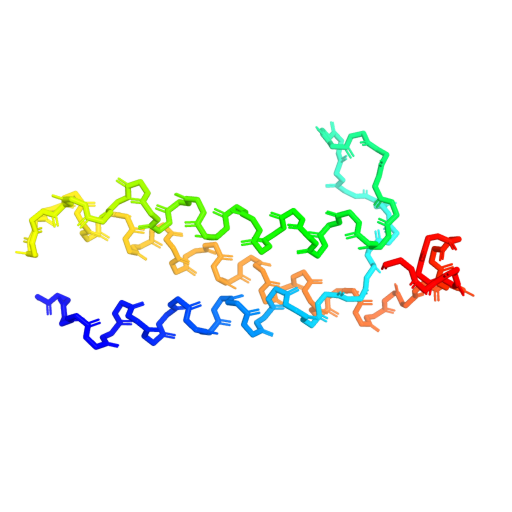-3.579 -4.463 1.00 68.00 95 SER A C 1
ATOM 766 O O . SER A 1 95 ? 21.248 -4.730 -4.060 1.00 68.00 95 SER A O 1
ATOM 768 N N . VAL A 1 96 ? 22.522 -2.891 -4.244 1.00 68.88 96 VAL A N 1
ATOM 769 C CA . VAL A 1 96 ? 23.683 -3.449 -3.517 1.00 68.88 96 VAL A CA 1
ATOM 770 C C . VAL A 1 96 ? 23.272 -4.014 -2.150 1.00 68.88 96 VAL A C 1
ATOM 772 O O . VAL A 1 96 ? 23.721 -5.089 -1.773 1.00 68.88 96 VAL A O 1
ATOM 775 N N . LEU A 1 97 ? 22.354 -3.341 -1.450 1.00 67.06 97 LEU A N 1
ATOM 776 C CA . LEU A 1 97 ? 21.831 -3.783 -0.152 1.00 67.06 97 LEU A CA 1
ATOM 777 C C . LEU A 1 97 ? 21.052 -5.107 -0.235 1.00 67.06 97 LEU A C 1
ATOM 779 O O . LEU A 1 97 ? 21.198 -5.955 0.635 1.00 67.06 97 LEU A O 1
ATOM 783 N N . GLU A 1 98 ? 20.266 -5.314 -1.294 1.00 66.25 98 GLU A N 1
ATOM 784 C CA . GLU A 1 98 ? 19.532 -6.570 -1.513 1.00 66.25 98 GLU A CA 1
ATOM 785 C C . GLU A 1 98 ? 20.458 -7.720 -1.926 1.00 66.25 98 GLU A C 1
ATOM 787 O O . GLU A 1 98 ? 20.154 -8.881 -1.663 1.00 66.25 98 GLU A O 1
ATOM 792 N N . THR A 1 99 ? 21.581 -7.409 -2.575 1.00 69.00 99 THR A N 1
ATOM 793 C CA . THR A 1 99 ? 22.602 -8.396 -2.953 1.00 69.00 99 THR A CA 1
ATOM 794 C C . THR A 1 99 ? 23.424 -8.851 -1.747 1.00 69.00 99 THR A C 1
ATOM 796 O O . THR A 1 99 ? 23.829 -10.008 -1.689 1.00 69.00 99 THR A O 1
ATOM 799 N N . LEU A 1 100 ? 23.646 -7.963 -0.773 1.00 70.00 100 LEU A N 1
ATOM 800 C CA . LEU A 1 100 ? 24.432 -8.237 0.436 1.00 70.00 100 LEU A CA 1
ATOM 801 C C . LEU A 1 100 ? 23.643 -8.944 1.556 1.00 70.00 100 LEU A C 1
ATOM 803 O O . LEU A 1 100 ? 24.237 -9.284 2.574 1.00 70.00 100 LEU A O 1
ATOM 807 N N . GLY A 1 101 ? 22.342 -9.204 1.373 1.00 58.19 101 GLY A N 1
ATOM 808 C CA . GLY A 1 101 ? 21.551 -10.031 2.294 1.00 58.19 101 GLY A CA 1
ATOM 809 C C . GLY A 1 101 ? 21.310 -9.421 3.680 1.00 58.19 101 GLY A C 1
ATOM 810 O O . GLY A 1 101 ? 21.282 -10.165 4.658 1.00 58.19 101 GLY A O 1
ATOM 811 N N . ALA A 1 102 ? 21.155 -8.095 3.764 1.00 47.75 102 ALA A N 1
ATOM 812 C CA . ALA A 1 102 ? 20.719 -7.409 4.986 1.00 47.75 102 ALA A CA 1
ATOM 813 C C . ALA A 1 102 ? 19.190 -7.415 5.153 1.00 47.75 102 ALA A C 1
ATOM 815 O O . ALA A 1 102 ? 18.476 -7.273 4.131 1.00 47.75 102 ALA A O 1
#